Protein AF-A0A382LY44-F1 (afdb_monomer_lite)

Sequence (58 aa):
MEILDFSFLLNGFSLIKIPGYIDPGSATAIMAMIIGAIAGAGMTLKLYWYKIKDKITR

Radius of gyration: 22.68 Å; chains: 1; bounding box: 39×33×62 Å

Foldseek 3Di:
DVVVVVVCVVCVPVDPCDPPDDDPVNVVVVVVVVVVVVVVVVVVVVVVVVVVVVVVVD

Secondary structure (DSSP, 8-state):
-HHHHHHHHHHTT-----TT---HHHHHHHHHHHHHHHHHHHHHHHHHHHHHHHHHH-

pLDDT: mean 85.33, std 13.64, range [60.19, 98.5]

Organism: NCBI:txid408172

Structure (mmCIF, N/CA/C/O backbone):
data_AF-A0A382LY44-F1
#
_entry.id   AF-A0A382LY44-F1
#
loop_
_atom_site.group_PDB
_atom_site.id
_atom_site.type_symbol
_atom_site.label_atom_id
_atom_site.label_alt_id
_atom_site.label_comp_id
_atom_site.label_asym_id
_atom_site.label_entity_id
_atom_site.label_seq_id
_atom_site.pdbx_PDB_ins_code
_atom_site.Cartn_x
_atom_site.Cartn_y
_atom_site.Cartn_z
_atom_site.occupancy
_atom_site.B_iso_or_equiv
_atom_site.auth_seq_id
_atom_site.auth_comp_id
_atom_site.auth_asym_id
_atom_site.auth_atom_id
_atom_site.pdbx_PDB_model_num
ATOM 1 N N . MET A 1 1 ? 2.621 -26.428 -33.006 1.00 61.34 1 MET A N 1
ATOM 2 C CA . MET A 1 1 ? 2.112 -25.197 -32.367 1.00 61.34 1 MET A CA 1
ATOM 3 C C . MET A 1 1 ? 2.442 -25.212 -30.882 1.00 61.34 1 MET A C 1
ATOM 5 O O . MET A 1 1 ? 3.225 -24.377 -30.471 1.00 61.34 1 MET A O 1
ATOM 9 N N . GLU A 1 2 ? 2.049 -26.242 -30.129 1.00 71.31 2 GLU A N 1
ATOM 10 C CA . GLU A 1 2 ? 2.231 -26.289 -28.661 1.00 71.31 2 GLU A CA 1
ATOM 11 C C . GLU A 1 2 ? 3.674 -26.107 -28.136 1.00 71.31 2 GLU A C 1
ATOM 13 O O . GLU A 1 2 ? 3.897 -25.419 -27.145 1.00 71.31 2 GLU A O 1
ATOM 18 N N . ILE A 1 3 ? 4.682 -26.671 -28.810 1.00 71.81 3 ILE A N 1
ATOM 19 C CA . ILE A 1 3 ? 6.094 -26.561 -28.385 1.00 71.81 3 ILE A CA 1
ATOM 20 C C . ILE A 1 3 ? 6.651 -25.147 -28.620 1.00 71.81 3 ILE A C 1
ATOM 22 O O . ILE A 1 3 ? 7.487 -24.670 -27.852 1.00 71.81 3 ILE A O 1
ATOM 26 N N . LEU A 1 4 ? 6.178 -24.464 -29.668 1.00 68.50 4 LEU A N 1
ATOM 27 C CA . LEU A 1 4 ? 6.578 -23.090 -29.979 1.00 68.50 4 LEU A CA 1
ATOM 28 C C . LEU A 1 4 ? 5.945 -22.112 -28.984 1.00 68.50 4 LEU A C 1
ATOM 30 O O . LEU A 1 4 ? 6.635 -21.212 -28.514 1.00 68.50 4 LEU A O 1
ATOM 34 N N . ASP A 1 5 ? 4.692 -22.351 -28.588 1.00 74.19 5 ASP A N 1
ATOM 35 C CA . ASP A 1 5 ? 3.991 -21.562 -27.568 1.00 74.19 5 ASP A CA 1
ATOM 36 C C . ASP A 1 5 ? 4.634 -21.719 -26.184 1.00 74.19 5 ASP A C 1
ATOM 38 O O . ASP A 1 5 ? 4.889 -20.731 -25.497 1.00 74.19 5 ASP A O 1
ATOM 42 N N . PHE A 1 6 ? 4.993 -22.945 -25.789 1.00 74.62 6 PHE A N 1
ATOM 43 C CA . PHE A 1 6 ? 5.709 -23.187 -24.532 1.00 74.62 6 PHE A CA 1
ATOM 44 C C . PHE A 1 6 ? 7.093 -22.524 -24.520 1.00 74.62 6 PHE A C 1
ATOM 46 O O . PHE A 1 6 ? 7.482 -21.886 -23.543 1.00 74.62 6 PHE A O 1
ATOM 53 N N . SER A 1 7 ? 7.821 -22.612 -25.634 1.00 70.81 7 SER A N 1
ATOM 54 C CA . SER A 1 7 ? 9.130 -21.967 -25.783 1.00 70.81 7 SER A CA 1
ATOM 55 C C . SER A 1 7 ? 9.022 -20.440 -25.750 1.00 70.81 7 SER A C 1
ATOM 57 O O . SER A 1 7 ? 9.895 -19.779 -25.187 1.00 70.81 7 SER A O 1
ATOM 59 N N . PHE A 1 8 ? 7.952 -19.872 -26.309 1.00 69.25 8 PHE A N 1
ATOM 60 C CA . PHE A 1 8 ? 7.656 -18.441 -26.253 1.00 69.25 8 PHE A CA 1
ATOM 61 C C . PHE A 1 8 ? 7.315 -17.985 -24.828 1.00 69.25 8 PHE A C 1
ATOM 63 O O . PHE A 1 8 ? 7.843 -16.973 -24.373 1.00 69.25 8 PHE A O 1
ATOM 70 N N . LEU A 1 9 ? 6.526 -18.766 -24.083 1.00 70.12 9 LEU A N 1
ATOM 71 C CA . LEU A 1 9 ? 6.240 -18.505 -22.668 1.00 70.12 9 LEU A CA 1
ATOM 72 C C . LEU A 1 9 ? 7.504 -18.566 -21.799 1.00 70.12 9 LEU A C 1
ATOM 74 O O . LEU A 1 9 ? 7.688 -17.716 -20.932 1.00 70.12 9 LEU A O 1
ATOM 78 N N . LEU A 1 10 ? 8.402 -19.523 -22.051 1.00 68.19 10 LEU A N 1
ATOM 79 C CA . LEU A 1 10 ? 9.670 -19.636 -21.324 1.00 68.19 10 LEU A CA 1
ATOM 80 C C . LEU A 1 10 ? 10.665 -18.517 -21.673 1.00 68.19 10 LEU A C 1
ATOM 82 O O . LEU A 1 10 ? 11.379 -18.039 -20.793 1.00 68.19 10 LEU A O 1
ATOM 86 N N . ASN A 1 11 ? 10.706 -18.070 -22.932 1.00 64.88 11 ASN A N 1
ATOM 87 C CA . ASN A 1 11 ? 11.592 -16.982 -23.364 1.00 64.88 11 ASN A CA 1
ATOM 88 C C . ASN A 1 11 ? 11.020 -15.581 -23.095 1.00 64.88 11 ASN A C 1
ATOM 90 O O . ASN A 1 11 ? 11.793 -14.629 -23.003 1.00 64.88 11 ASN A O 1
ATOM 94 N N . GLY A 1 12 ? 9.704 -15.437 -22.909 1.00 62.41 12 GLY A N 1
ATOM 95 C CA . GLY A 1 12 ? 9.057 -14.156 -22.600 1.00 62.41 12 GLY A CA 1
ATOM 96 C C . GLY A 1 12 ? 9.493 -13.544 -21.263 1.00 62.41 12 GLY A C 1
ATOM 97 O O . GLY A 1 12 ? 9.433 -12.330 -21.094 1.00 62.41 12 GLY A O 1
ATOM 98 N N . PHE A 1 13 ? 9.997 -14.365 -20.337 1.00 60.19 13 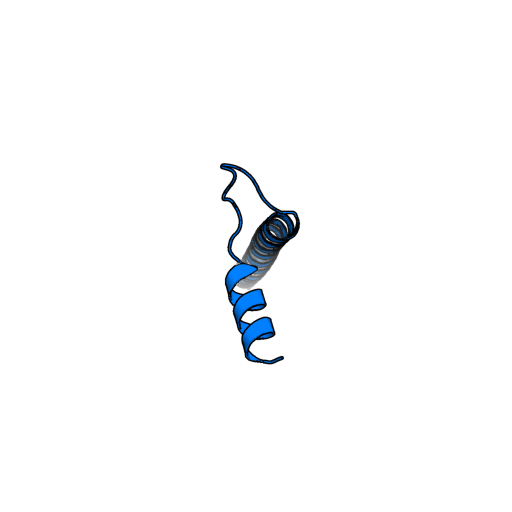PHE A N 1
ATOM 99 C CA . PHE A 1 13 ? 10.546 -13.912 -19.053 1.00 60.19 13 PHE A CA 1
ATOM 100 C C . PHE A 1 13 ? 12.056 -13.644 -19.081 1.00 60.19 13 PHE A C 1
ATOM 102 O O . PHE A 1 13 ? 12.617 -13.212 -18.070 1.00 60.19 13 PHE A O 1
ATOM 109 N N . SER A 1 14 ? 12.725 -13.858 -20.219 1.00 61.78 14 SER A N 1
ATOM 110 C CA . SER A 1 14 ? 14.145 -13.535 -20.387 1.00 61.78 14 SER A CA 1
ATOM 111 C C . SER A 1 14 ? 14.317 -12.033 -20.634 1.00 61.78 14 SER A C 1
ATOM 113 O O . SER A 1 14 ? 14.649 -11.573 -21.725 1.00 61.78 14 SER A O 1
ATOM 115 N N . LEU A 1 15 ? 14.023 -11.235 -19.608 1.00 62.22 15 LEU A N 1
ATOM 116 C CA . LEU A 1 15 ? 14.275 -9.800 -19.616 1.00 62.22 15 LEU A CA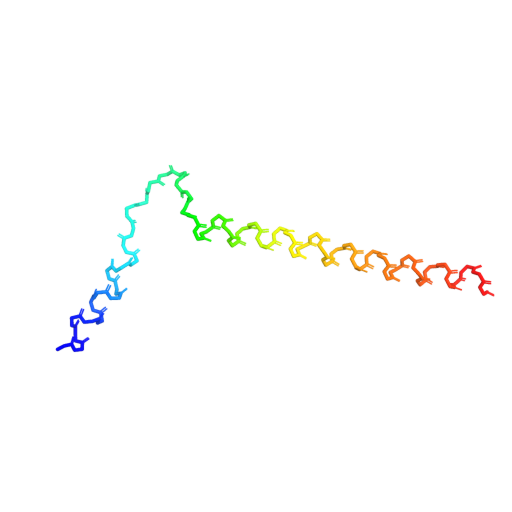 1
ATOM 117 C C . LEU A 1 15 ? 15.770 -9.570 -19.376 1.00 62.22 15 LEU A C 1
ATOM 119 O O . LEU A 1 15 ? 16.304 -9.950 -18.329 1.00 62.22 15 LEU A O 1
ATOM 123 N N . ILE A 1 16 ? 16.442 -8.903 -20.322 1.00 65.50 16 ILE A N 1
ATOM 124 C CA . ILE A 1 16 ? 17.731 -8.254 -20.056 1.00 65.50 16 ILE A CA 1
ATOM 125 C C . ILE A 1 16 ? 17.533 -7.361 -18.833 1.00 65.50 16 ILE A C 1
ATOM 127 O O . ILE A 1 16 ? 16.762 -6.401 -18.841 1.00 65.50 16 ILE A O 1
ATOM 131 N N . LYS A 1 17 ? 18.185 -7.743 -17.737 1.00 65.56 17 LYS A N 1
ATOM 132 C CA . LYS A 1 17 ? 18.028 -7.093 -16.443 1.00 65.56 17 LYS A CA 1
ATOM 133 C C . LYS A 1 17 ? 18.822 -5.790 -16.479 1.00 65.56 17 LYS A C 1
ATOM 135 O O . LYS A 1 17 ? 20.014 -5.778 -16.187 1.00 65.56 17 LYS A O 1
ATOM 140 N N . ILE A 1 18 ? 18.170 -4.706 -16.887 1.00 74.94 18 ILE A N 1
ATOM 141 C CA . ILE A 1 18 ? 18.748 -3.364 -16.809 1.00 74.94 18 ILE A CA 1
ATOM 142 C C . ILE A 1 18 ? 18.718 -2.958 -15.328 1.00 74.94 18 ILE A C 1
ATOM 144 O O . ILE A 1 18 ? 17.633 -2.901 -14.741 1.00 74.94 18 ILE A O 1
ATOM 148 N N . PRO A 1 19 ? 19.874 -2.720 -14.684 1.00 76.06 19 PRO A N 1
ATOM 149 C CA . PRO A 1 19 ? 19.901 -2.356 -13.274 1.00 76.06 19 PRO A CA 1
ATOM 150 C C . PRO A 1 19 ? 19.115 -1.055 -13.056 1.00 76.06 19 PRO A C 1
ATOM 152 O O . PRO A 1 19 ? 19.357 -0.057 -13.728 1.00 76.06 19 PRO A O 1
ATOM 155 N N . GLY A 1 20 ? 18.150 -1.085 -12.133 1.00 77.38 20 GLY A N 1
ATOM 156 C CA . GLY A 1 20 ? 17.298 0.066 -11.807 1.00 77.38 20 GLY A CA 1
ATOM 157 C C . GLY A 1 20 ? 16.089 0.276 -12.726 1.00 77.38 20 GLY A C 1
ATOM 158 O O . GLY A 1 20 ? 15.328 1.214 -12.498 1.00 77.38 20 GLY A O 1
ATOM 159 N N . TYR A 1 21 ? 15.871 -0.582 -13.728 1.00 84.06 21 TYR A N 1
ATOM 160 C CA . TYR A 1 21 ? 14.642 -0.541 -14.514 1.00 84.06 21 TYR A CA 1
ATOM 161 C C . TYR A 1 21 ? 13.470 -1.101 -13.704 1.00 84.06 21 TYR A C 1
ATOM 163 O O . TYR A 1 21 ? 13.509 -2.236 -13.229 1.00 84.06 21 TYR A O 1
ATOM 171 N N . ILE A 1 22 ? 12.423 -0.293 -13.570 1.00 88.12 22 ILE A N 1
ATOM 172 C CA . ILE A 1 22 ? 11.123 -0.705 -13.048 1.00 88.12 22 ILE A CA 1
ATOM 173 C C . ILE A 1 22 ? 10.153 -0.568 -14.213 1.00 88.12 22 ILE A C 1
ATOM 175 O O . ILE A 1 22 ? 9.928 0.539 -14.707 1.00 88.12 22 ILE A O 1
ATOM 179 N N . ASP A 1 23 ? 9.597 -1.686 -14.671 1.00 89.50 23 ASP A N 1
ATOM 180 C CA . ASP A 1 23 ? 8.571 -1.644 -15.701 1.00 89.50 23 ASP A CA 1
ATOM 181 C C . ASP A 1 23 ? 7.266 -1.049 -15.135 1.00 89.50 23 ASP A C 1
ATOM 183 O O . ASP A 1 23 ? 7.000 -1.140 -13.929 1.00 89.50 23 ASP A O 1
ATOM 187 N N . PRO A 1 24 ? 6.417 -0.445 -15.983 1.00 89.12 24 PRO A N 1
ATOM 188 C CA . PRO A 1 24 ? 5.168 0.166 -15.533 1.00 89.12 24 PRO A CA 1
ATOM 189 C C . PRO A 1 24 ? 4.239 -0.796 -14.768 1.00 89.12 24 PRO A C 1
ATOM 191 O O . PRO A 1 24 ? 3.522 -0.366 -13.860 1.00 89.12 24 PRO A O 1
ATOM 194 N N . GLY A 1 25 ? 4.262 -2.096 -15.084 1.00 92.44 25 GLY A N 1
ATOM 195 C CA . GLY A 1 25 ? 3.485 -3.115 -14.374 1.00 92.44 25 GLY A CA 1
ATOM 196 C C . GLY A 1 25 ? 3.988 -3.326 -12.946 1.00 92.44 25 GLY A C 1
ATOM 197 O O . GLY A 1 25 ? 3.217 -3.252 -11.989 1.00 92.44 25 GLY A O 1
ATOM 198 N N . SER A 1 26 ? 5.297 -3.486 -12.773 1.00 89.44 26 SER A N 1
ATOM 199 C CA . SER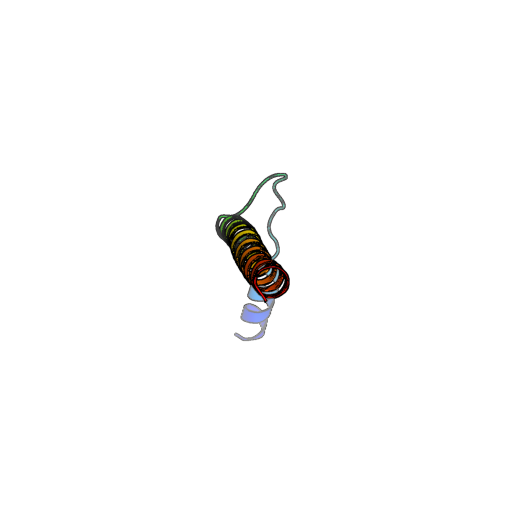 A 1 26 ? 5.915 -3.583 -11.447 1.00 89.44 26 SER A CA 1
ATOM 200 C C . SER A 1 26 ? 5.734 -2.305 -10.625 1.00 89.44 26 SER A C 1
ATOM 202 O O . SER A 1 26 ? 5.406 -2.376 -9.439 1.00 89.44 26 SER A O 1
ATOM 204 N N . ALA A 1 27 ? 5.880 -1.126 -11.238 1.00 92.88 27 ALA A N 1
ATOM 205 C CA . ALA A 1 27 ? 5.663 0.152 -10.556 1.00 92.88 27 ALA A CA 1
ATOM 206 C C . ALA A 1 27 ? 4.226 0.279 -10.025 1.00 92.88 27 ALA A C 1
ATOM 208 O O . ALA A 1 27 ? 4.013 0.661 -8.873 1.00 92.88 27 ALA A O 1
ATOM 209 N N . THR A 1 28 ? 3.234 -0.076 -10.846 1.00 96.12 28 THR A N 1
ATOM 210 C CA . THR A 1 28 ? 1.820 -0.024 -10.445 1.00 96.12 28 THR A CA 1
ATOM 211 C C . THR A 1 28 ? 1.496 -1.039 -9.352 1.00 96.12 28 THR A C 1
ATOM 213 O O . THR A 1 28 ? 0.794 -0.689 -8.402 1.00 96.12 28 THR A O 1
ATOM 216 N N . ALA A 1 29 ? 2.064 -2.247 -9.409 1.00 96.19 29 ALA A N 1
ATOM 217 C CA . ALA A 1 29 ? 1.923 -3.243 -8.347 1.00 96.19 29 ALA A CA 1
ATOM 218 C C . ALA A 1 29 ? 2.497 -2.747 -7.007 1.00 96.19 29 ALA A C 1
ATOM 220 O O . ALA A 1 29 ? 1.837 -2.860 -5.972 1.00 96.19 29 ALA A O 1
ATOM 221 N N . ILE A 1 30 ? 3.688 -2.136 -7.022 1.00 96.88 30 ILE A N 1
ATOM 222 C CA . ILE A 1 30 ? 4.302 -1.543 -5.823 1.00 96.88 30 ILE A CA 1
ATOM 223 C C . ILE A 1 30 ? 3.409 -0.440 -5.248 1.00 96.88 30 ILE A C 1
ATOM 225 O O . ILE A 1 30 ? 3.128 -0.437 -4.048 1.00 96.88 30 ILE A O 1
ATOM 229 N N . MET A 1 31 ? 2.903 0.459 -6.093 1.00 97.62 31 MET A N 1
ATOM 230 C CA . MET A 1 31 ? 2.000 1.525 -5.654 1.00 97.62 31 MET A CA 1
ATOM 231 C C . MET A 1 31 ? 0.705 0.973 -5.048 1.00 97.62 31 MET A C 1
ATOM 233 O O . MET A 1 31 ? 0.275 1.446 -3.996 1.00 97.62 31 MET A O 1
ATOM 237 N N . ALA A 1 32 ? 0.109 -0.054 -5.657 1.00 98.06 32 ALA A N 1
ATOM 238 C CA . ALA A 1 32 ? -1.089 -0.701 -5.130 1.00 98.06 32 ALA A CA 1
ATOM 239 C C . ALA A 1 32 ? -0.840 -1.332 -3.750 1.00 98.06 32 ALA A C 1
ATOM 241 O O . ALA A 1 32 ? -1.664 -1.172 -2.848 1.00 98.06 32 ALA A O 1
ATOM 242 N N . MET A 1 33 ? 0.312 -1.983 -3.552 1.00 98.12 33 MET A N 1
ATOM 243 C CA . MET A 1 33 ? 0.697 -2.533 -2.248 1.00 98.12 33 MET A CA 1
ATOM 244 C C . MET A 1 33 ? 0.839 -1.440 -1.183 1.00 98.12 33 MET A C 1
ATOM 246 O O . MET A 1 33 ? 0.318 -1.596 -0.079 1.00 98.12 33 MET A O 1
ATOM 250 N N . ILE A 1 34 ? 1.489 -0.318 -1.511 1.00 98.50 34 ILE A N 1
ATOM 251 C CA . ILE A 1 34 ? 1.666 0.809 -0.582 1.00 98.50 34 ILE A CA 1
ATOM 252 C C . ILE A 1 34 ? 0.308 1.404 -0.195 1.00 98.50 34 ILE A C 1
ATOM 254 O O . ILE A 1 34 ? 0.024 1.586 0.991 1.00 98.50 34 ILE A O 1
ATOM 258 N N . ILE A 1 35 ? -0.553 1.669 -1.179 1.00 98.44 35 ILE A N 1
ATOM 259 C CA . ILE A 1 35 ? -1.892 2.220 -0.938 1.00 98.44 35 ILE A CA 1
ATOM 260 C C . ILE A 1 35 ? -2.721 1.248 -0.092 1.00 98.44 35 ILE A C 1
ATOM 262 O O . ILE A 1 35 ? -3.352 1.665 0.881 1.00 98.44 35 ILE A O 1
ATOM 266 N N . GLY A 1 36 ? -2.681 -0.047 -0.415 1.00 98.50 36 GLY A N 1
ATOM 267 C CA . GLY A 1 36 ? -3.362 -1.091 0.347 1.00 98.50 36 GLY A CA 1
ATOM 268 C C . GLY A 1 36 ? -2.890 -1.159 1.799 1.00 98.50 36 GLY A C 1
ATOM 269 O O . GLY A 1 36 ? -3.716 -1.226 2.711 1.00 98.50 36 GLY A O 1
ATOM 270 N N . ALA A 1 37 ? -1.579 -1.063 2.033 1.00 98.44 37 ALA A N 1
ATOM 271 C CA . ALA A 1 37 ? -1.005 -1.047 3.375 1.00 98.44 37 ALA A CA 1
ATOM 272 C C . ALA A 1 37 ? -1.464 0.178 4.182 1.00 98.44 37 ALA A C 1
ATOM 274 O O . ALA A 1 37 ? -1.886 0.031 5.330 1.00 98.44 37 ALA A O 1
ATOM 275 N N . ILE A 1 38 ? -1.451 1.373 3.580 1.00 98.50 38 ILE A N 1
ATOM 276 C CA . ILE A 1 38 ? -1.911 2.610 4.233 1.00 98.50 38 ILE A CA 1
ATOM 277 C C . ILE A 1 38 ? -3.405 2.524 4.561 1.00 98.50 38 ILE A C 1
ATOM 279 O O . ILE A 1 38 ? -3.810 2.827 5.686 1.00 98.50 38 ILE A O 1
ATOM 283 N N . ALA A 1 39 ? -4.227 2.076 3.609 1.00 98.38 39 ALA A N 1
ATOM 284 C CA . ALA A 1 39 ? -5.664 1.924 3.810 1.00 98.38 39 ALA A CA 1
ATOM 285 C C . ALA A 1 39 ? -5.976 0.906 4.923 1.00 98.38 39 ALA A C 1
ATOM 287 O O . ALA A 1 39 ? -6.773 1.190 5.822 1.00 98.38 39 ALA A O 1
ATOM 288 N N . GLY A 1 40 ? -5.307 -0.252 4.909 1.00 98.25 40 GLY A N 1
ATOM 289 C CA . GLY A 1 40 ? -5.462 -1.294 5.925 1.00 98.25 40 GLY A CA 1
ATOM 290 C C . GLY A 1 40 ? -5.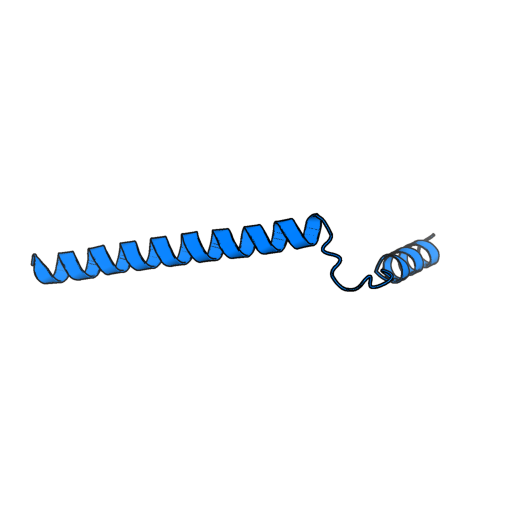023 -0.841 7.320 1.00 98.25 40 GLY A C 1
ATOM 291 O O . GLY A 1 40 ? -5.754 -1.037 8.299 1.00 98.25 40 GLY A O 1
ATOM 292 N N . ALA A 1 41 ? -3.870 -0.174 7.420 1.00 98.25 41 ALA A N 1
ATOM 293 C CA . ALA A 1 41 ? -3.374 0.388 8.674 1.00 98.25 41 ALA A CA 1
ATOM 294 C C . ALA A 1 41 ? -4.316 1.473 9.218 1.00 98.25 41 ALA A C 1
ATOM 296 O O . ALA A 1 41 ? -4.685 1.436 10.394 1.00 98.25 41 ALA A O 1
ATOM 297 N N . GLY A 1 42 ? -4.772 2.392 8.360 1.00 97.88 42 GLY A N 1
ATOM 298 C CA . GLY A 1 42 ? -5.705 3.456 8.731 1.00 97.88 42 GLY A CA 1
ATOM 299 C C . GLY A 1 42 ? -7.043 2.918 9.243 1.00 97.88 42 GLY A C 1
ATOM 300 O O . GLY A 1 42 ? -7.540 3.374 10.277 1.00 97.88 42 GLY A O 1
ATOM 301 N N . MET A 1 43 ? -7.604 1.903 8.579 1.00 97.88 43 MET A N 1
ATOM 302 C CA . MET A 1 43 ? -8.847 1.263 9.020 1.00 97.88 43 MET A CA 1
ATOM 303 C C . MET A 1 43 ? -8.674 0.546 10.365 1.00 97.88 43 MET A C 1
ATOM 305 O O . MET A 1 43 ? -9.527 0.665 11.249 1.00 97.88 43 MET A O 1
ATOM 309 N N . THR A 1 44 ? -7.548 -0.147 10.548 1.00 97.25 44 THR A N 1
ATOM 310 C CA . THR A 1 44 ? -7.226 -0.831 11.807 1.00 97.25 44 THR A CA 1
ATOM 311 C C . THR A 1 44 ? -7.098 0.173 12.949 1.00 97.25 44 THR A C 1
ATOM 313 O O . THR A 1 44 ? -7.766 0.027 13.973 1.00 97.25 44 THR A O 1
ATOM 316 N N . LEU A 1 45 ? -6.321 1.242 12.761 1.00 97.56 45 LEU A N 1
ATOM 317 C CA . LEU A 1 45 ? -6.147 2.289 13.766 1.00 97.56 45 LEU A CA 1
ATOM 318 C C . LEU A 1 45 ? -7.489 2.925 14.151 1.00 97.56 45 LEU A C 1
ATOM 320 O O . LEU A 1 45 ? -7.792 3.066 15.336 1.00 97.56 45 LEU A O 1
ATOM 324 N N . LYS A 1 46 ? -8.328 3.242 13.156 1.00 96.19 46 LYS A N 1
ATOM 325 C CA . LYS A 1 46 ? -9.677 3.778 13.368 1.00 96.19 46 LYS A CA 1
ATOM 326 C C . LYS A 1 46 ? -10.521 2.836 14.231 1.00 96.19 46 LYS A C 1
ATOM 328 O O . LYS A 1 46 ? -11.151 3.288 15.186 1.00 96.19 46 LYS A O 1
ATOM 333 N N . LEU A 1 47 ? -10.514 1.537 13.936 1.00 96.94 47 LEU A N 1
ATOM 334 C CA . LEU A 1 47 ? -11.275 0.538 14.691 1.00 96.94 47 LEU A CA 1
ATOM 335 C C . LEU A 1 47 ? -10.817 0.448 16.154 1.00 96.94 47 LEU A C 1
ATOM 337 O O . LEU A 1 47 ? -11.652 0.429 17.062 1.00 96.94 47 LEU A O 1
ATOM 341 N N . TYR A 1 48 ? -9.506 0.448 16.402 1.00 95.88 48 TYR A N 1
ATOM 342 C CA . TYR A 1 48 ? -8.968 0.452 17.765 1.00 95.88 48 TYR A CA 1
ATOM 343 C C . TYR A 1 48 ? -9.267 1.757 18.506 1.00 95.88 48 TYR A C 1
ATOM 345 O O . TYR A 1 48 ? -9.615 1.713 19.685 1.00 95.88 48 TYR A O 1
ATOM 353 N N . TRP A 1 49 ? -9.233 2.901 17.822 1.00 95.31 49 TRP A N 1
ATOM 354 C CA . TRP A 1 49 ? -9.617 4.184 18.409 1.00 95.31 49 TRP A CA 1
ATOM 355 C C . TRP A 1 49 ? -11.067 4.179 18.909 1.00 95.31 49 TRP A C 1
ATOM 357 O O . TRP A 1 49 ? -11.344 4.636 20.018 1.00 95.31 49 TRP A O 1
ATOM 367 N N . TYR A 1 50 ? -12.002 3.617 18.136 1.00 95.75 50 TYR A N 1
ATOM 368 C CA . TYR A 1 50 ? -13.384 3.460 18.598 1.00 95.75 50 TYR A CA 1
ATOM 369 C C . TYR A 1 50 ? -13.501 2.508 19.788 1.00 95.75 50 TYR A C 1
ATOM 371 O O . TYR A 1 50 ? -14.191 2.846 20.744 1.00 95.75 50 TYR A O 1
ATOM 379 N N . LYS A 1 51 ? -12.793 1.372 19.772 1.00 93.94 51 LYS A N 1
ATOM 380 C CA . LYS A 1 51 ? -12.776 0.430 20.904 1.00 93.94 51 LYS A CA 1
ATOM 381 C C . LYS A 1 51 ? -12.261 1.067 22.195 1.00 93.94 51 LYS A C 1
ATOM 383 O O . LYS A 1 51 ? -12.803 0.796 23.260 1.00 93.94 51 LYS A O 1
ATOM 388 N N . ILE A 1 52 ? -11.213 1.885 22.108 1.00 95.06 52 ILE A N 1
ATOM 389 C CA . ILE A 1 52 ? -10.649 2.590 23.265 1.00 95.06 52 ILE A CA 1
ATOM 390 C C . ILE A 1 52 ? -11.660 3.602 23.802 1.00 95.06 52 ILE A C 1
ATOM 392 O O . ILE A 1 52 ? -11.939 3.600 24.995 1.00 95.06 52 ILE A O 1
ATOM 396 N N . LYS A 1 53 ? -12.256 4.424 22.930 1.00 93.50 53 LYS A N 1
ATOM 397 C CA . LYS A 1 53 ? -13.268 5.406 23.346 1.00 93.50 53 LYS A CA 1
ATOM 398 C C . LYS A 1 53 ? -14.478 4.752 24.005 1.00 93.50 53 LYS A C 1
ATOM 400 O O . LYS A 1 53 ? -14.901 5.216 25.053 1.00 93.50 53 LYS A O 1
ATOM 405 N N . ASP A 1 54 ? -14.987 3.663 23.432 1.00 94.69 54 ASP A N 1
ATOM 406 C CA . ASP A 1 54 ? -16.115 2.918 24.002 1.00 94.69 54 ASP A CA 1
ATOM 407 C C . ASP A 1 54 ? -15.816 2.430 25.429 1.00 94.69 54 ASP A C 1
ATOM 409 O O . ASP A 1 54 ? -16.639 2.592 26.323 1.00 94.69 54 ASP A O 1
ATOM 413 N N . LYS A 1 55 ? -14.594 1.934 25.670 1.00 92.62 55 LYS A N 1
ATOM 414 C CA . LYS A 1 55 ? -14.135 1.500 27.000 1.00 92.62 55 LYS A C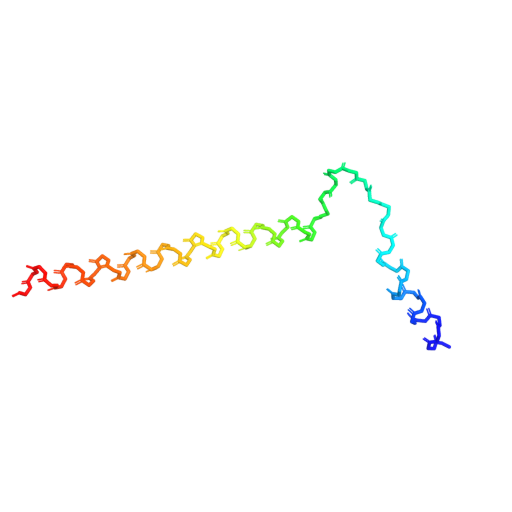A 1
ATOM 415 C C . LYS A 1 55 ? -13.901 2.629 28.004 1.00 92.62 55 LYS A C 1
ATOM 417 O O . LYS A 1 55 ? -13.841 2.341 29.188 1.00 92.62 55 LYS A O 1
ATOM 422 N N . ILE A 1 56 ? -13.670 3.856 27.541 1.00 93.75 56 ILE A N 1
ATOM 423 C CA . ILE A 1 56 ? -13.433 5.022 28.410 1.00 93.75 56 ILE A CA 1
ATOM 424 C C . ILE A 1 56 ? -14.748 5.754 28.709 1.00 93.75 56 ILE A C 1
ATOM 426 O O . ILE A 1 56 ? -14.881 6.378 29.755 1.00 93.75 56 ILE A O 1
ATOM 430 N N . THR A 1 57 ? -15.699 5.738 27.772 1.00 87.31 57 THR A N 1
ATOM 431 C CA . THR A 1 57 ? -16.994 6.421 27.913 1.00 87.31 57 THR A CA 1
ATOM 432 C C . THR A 1 57 ? -18.037 5.587 28.668 1.00 87.31 57 THR A C 1
ATOM 434 O O . THR A 1 57 ? -18.949 6.173 29.247 1.00 87.31 57 THR A O 1
ATOM 437 N N . ARG A 1 58 ? -17.923 4.254 28.665 1.00 60.78 58 ARG A N 1
ATOM 438 C CA . ARG A 1 58 ? -18.693 3.361 29.547 1.00 60.78 58 ARG A CA 1
ATOM 439 C C . ARG A 1 58 ? -18.004 3.184 30.89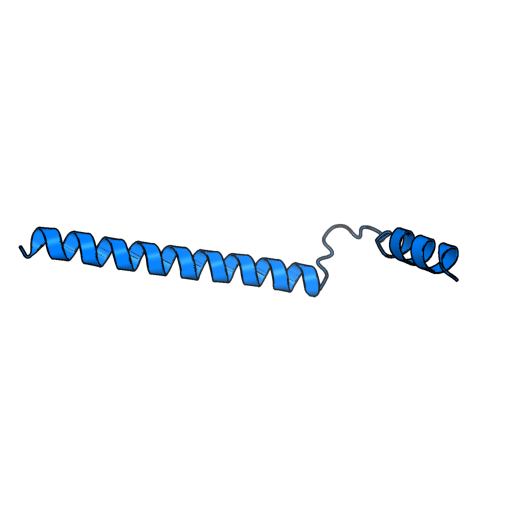1 1.00 60.78 58 ARG A C 1
ATOM 441 O O . ARG A 1 58 ? -18.749 3.103 31.889 1.00 60.78 58 ARG A O 1
#